Protein AF-A0A0F9JMU9-F1 (afdb_monomer_lite)

InterPro domains:
  IPR036397 Ribonuclease H superfamily [G3DSA:3.30.420.10] (4-96)

Organism: NCBI:txid412755

Radius of gyration: 13.49 Å; chains: 1; bounding box: 35×24×39 Å

pLDDT: mean 92.64, std 7.28, range [52.53, 98.38]

Structure (mmCIF, N/CA/C/O backbone):
data_AF-A0A0F9JMU9-F1
#
_entry.id   AF-A0A0F9JMU9-F1
#
loop_
_atom_site.group_PDB
_atom_site.id
_atom_site.type_symbol
_atom_site.label_atom_id
_atom_site.label_alt_id
_atom_site.label_comp_id
_atom_site.label_asym_id
_atom_site.label_entity_id
_atom_site.label_seq_id
_atom_site.pdbx_PDB_ins_code
_atom_site.Cartn_x
_atom_site.Cartn_y
_atom_site.Cartn_z
_atom_site.occupancy
_atom_site.B_iso_or_equiv
_atom_site.auth_seq_id
_atom_site.auth_comp_id
_atom_site.auth_asym_id
_atom_site.auth_atom_id
_atom_site.pdbx_PDB_model_num
ATOM 1 N N . MET A 1 1 ? -20.888 3.644 17.966 1.00 52.53 1 MET A N 1
ATOM 2 C CA . MET A 1 1 ? -19.471 3.263 17.772 1.00 52.53 1 MET A CA 1
ATOM 3 C C . MET A 1 1 ? -18.952 4.035 16.570 1.00 52.53 1 MET A C 1
ATOM 5 O O . MET A 1 1 ? -19.589 3.961 15.532 1.00 52.53 1 MET A O 1
ATOM 9 N N . SER A 1 2 ? -17.883 4.826 16.716 1.00 63.88 2 SER A N 1
ATOM 10 C CA . SER A 1 2 ? -17.235 5.488 15.572 1.00 63.88 2 SER A CA 1
ATOM 11 C C . SER A 1 2 ? -16.336 4.461 14.891 1.00 63.88 2 SER A C 1
ATOM 13 O O . SER A 1 2 ? -15.394 3.974 15.513 1.00 63.88 2 SER A O 1
ATOM 15 N N . GLN A 1 3 ? -16.668 4.063 13.666 1.00 80.88 3 GLN A N 1
ATOM 16 C CA . GLN A 1 3 ? -15.836 3.148 12.891 1.00 80.88 3 GLN A CA 1
ATOM 17 C C . GLN A 1 3 ? -14.684 3.952 12.282 1.00 80.88 3 GLN A C 1
ATOM 19 O O . GLN A 1 3 ? -14.922 4.907 11.546 1.00 80.88 3 GLN A O 1
ATOM 24 N N . ARG A 1 4 ? -13.436 3.592 12.606 1.00 90.75 4 ARG A N 1
ATOM 25 C CA . ARG A 1 4 ? -12.257 4.170 11.948 1.00 90.75 4 ARG A CA 1
ATOM 26 C C . ARG A 1 4 ? -12.204 3.673 10.506 1.00 90.75 4 ARG A C 1
ATOM 28 O O . ARG A 1 4 ? -12.354 2.472 10.268 1.00 90.75 4 ARG A O 1
ATOM 35 N N . VAL A 1 5 ? -11.965 4.591 9.575 1.00 95.56 5 VAL A N 1
ATOM 36 C CA . VAL A 1 5 ? -11.871 4.303 8.140 1.00 95.56 5 VAL A CA 1
ATOM 37 C C . VAL A 1 5 ? -10.563 4.856 7.595 1.00 95.56 5 VAL A C 1
ATOM 39 O O . VAL A 1 5 ? -10.149 5.948 7.979 1.00 95.56 5 VAL A O 1
ATOM 42 N N . ILE A 1 6 ? -9.913 4.118 6.700 1.00 97.31 6 ILE A N 1
ATOM 43 C CA . ILE A 1 6 ? -8.707 4.557 5.999 1.00 97.31 6 ILE A CA 1
ATOM 44 C C . ILE A 1 6 ? -8.954 4.472 4.497 1.00 97.31 6 ILE A C 1
ATOM 46 O O . ILE A 1 6 ? -9.205 3.392 3.987 1.00 97.31 6 ILE A O 1
ATOM 50 N N . GLY A 1 7 ? -8.867 5.591 3.787 1.00 97.56 7 GLY A N 1
ATOM 51 C CA . GLY A 1 7 ? -8.772 5.613 2.328 1.00 97.56 7 GLY A CA 1
ATOM 52 C C . GLY A 1 7 ? -7.312 5.572 1.883 1.00 97.56 7 GLY A C 1
ATOM 53 O O . GLY A 1 7 ? -6.471 6.221 2.511 1.00 97.56 7 GLY A O 1
ATOM 54 N N . VAL A 1 8 ? -7.012 4.832 0.817 1.00 98.00 8 VAL A N 1
ATOM 55 C CA . VAL A 1 8 ? -5.668 4.716 0.242 1.00 98.00 8 VAL A CA 1
ATOM 56 C C . VAL A 1 8 ? -5.698 4.976 -1.260 1.00 98.00 8 VAL A C 1
ATOM 58 O O . VAL A 1 8 ? -6.367 4.257 -1.999 1.00 98.00 8 VAL A O 1
ATOM 61 N N . ASP A 1 9 ? -4.918 5.961 -1.695 1.00 97.00 9 ASP A N 1
ATOM 62 C CA . ASP A 1 9 ? -4.596 6.226 -3.101 1.00 97.00 9 ASP A CA 1
ATOM 63 C C . ASP A 1 9 ? -3.192 5.671 -3.396 1.00 97.00 9 ASP A C 1
ATOM 65 O O . ASP A 1 9 ? -2.228 5.885 -2.643 1.00 97.00 9 ASP A O 1
ATOM 69 N N . CYS A 1 10 ? -3.107 4.887 -4.470 1.00 95.50 10 CYS A N 1
ATOM 70 C CA . CYS A 1 10 ? -1.950 4.081 -4.820 1.00 95.50 10 CYS A CA 1
ATOM 71 C C . CYS A 1 10 ? -1.313 4.540 -6.131 1.00 95.50 10 CYS A C 1
ATOM 73 O O . CYS A 1 10 ? -1.934 4.563 -7.190 1.00 95.50 10 CYS A O 1
ATOM 75 N N . SER A 1 11 ? 0.003 4.754 -6.107 1.00 93.38 11 SER A N 1
ATOM 76 C CA . SER A 1 11 ? 0.790 4.963 -7.322 1.00 93.38 11 SER A CA 1
ATOM 77 C C . SER A 1 11 ? 2.118 4.214 -7.265 1.00 93.38 11 SER A C 1
ATOM 79 O O . SER A 1 11 ? 2.608 3.840 -6.204 1.00 93.38 11 SER A O 1
ATOM 81 N N . THR A 1 12 ? 2.796 4.083 -8.405 1.00 91.56 12 THR A N 1
ATOM 82 C CA . THR A 1 12 ? 4.153 3.499 -8.469 1.00 91.56 12 THR A CA 1
ATOM 83 C C . THR A 1 12 ? 5.243 4.372 -7.832 1.00 91.56 12 THR A C 1
ATOM 85 O O . THR A 1 12 ? 6.425 4.006 -7.846 1.00 91.56 12 THR A O 1
ATOM 88 N N . LYS A 1 13 ? 4.870 5.549 -7.310 1.00 91.56 13 LYS A N 1
ATOM 89 C CA . LYS A 1 13 ? 5.783 6.569 -6.780 1.00 91.56 13 LYS A CA 1
ATOM 90 C C . LYS A 1 13 ? 5.464 7.004 -5.356 1.00 91.56 13 LYS A C 1
ATOM 92 O O . LYS A 1 13 ? 6.309 7.662 -4.764 1.00 91.56 13 LYS A O 1
ATOM 97 N N . ALA A 1 14 ? 4.276 6.727 -4.841 1.00 94.12 14 ALA A N 1
ATOM 98 C CA . ALA A 1 14 ? 3.832 7.165 -3.526 1.00 94.12 14 ALA A CA 1
ATOM 99 C C . ALA A 1 14 ? 2.546 6.437 -3.124 1.00 94.12 14 ALA A C 1
ATOM 101 O O . ALA A 1 14 ? 1.794 5.989 -3.992 1.00 94.12 14 ALA A O 1
ATOM 102 N N . LEU A 1 15 ? 2.291 6.401 -1.819 1.00 96.81 15 LEU A N 1
ATOM 103 C CA . LEU A 1 15 ? 1.004 6.047 -1.229 1.00 96.81 15 LEU A CA 1
ATOM 104 C C . LEU A 1 15 ? 0.477 7.245 -0.444 1.00 96.81 15 LEU A C 1
ATOM 106 O O . LEU A 1 15 ? 1.208 7.818 0.372 1.00 96.81 15 LEU A O 1
ATOM 110 N N . ALA A 1 16 ? -0.780 7.602 -0.672 1.00 97.56 16 ALA A N 1
ATOM 111 C CA . ALA A 1 16 ? -1.479 8.603 0.116 1.00 97.56 16 ALA A CA 1
ATOM 112 C C . ALA A 1 16 ? -2.550 7.923 0.972 1.00 97.56 16 ALA A C 1
ATOM 114 O O . ALA A 1 16 ? -3.305 7.089 0.484 1.00 97.56 16 ALA A O 1
ATOM 115 N N . PHE A 1 17 ? -2.606 8.281 2.253 1.00 97.19 17 PHE A N 1
ATOM 116 C CA . PHE A 1 17 ? -3.555 7.728 3.215 1.00 97.19 17 PHE A CA 1
ATOM 117 C C . PHE A 1 17 ? -4.401 8.843 3.818 1.00 97.19 17 PHE A C 1
ATOM 119 O O . PHE A 1 17 ? -3.860 9.857 4.266 1.00 97.19 17 PHE A O 1
ATOM 126 N N . ALA A 1 18 ? -5.708 8.617 3.901 1.00 96.75 18 ALA A N 1
ATOM 127 C CA . ALA A 1 18 ? -6.652 9.470 4.609 1.00 96.75 18 ALA A CA 1
ATOM 128 C C . ALA A 1 18 ? -7.344 8.664 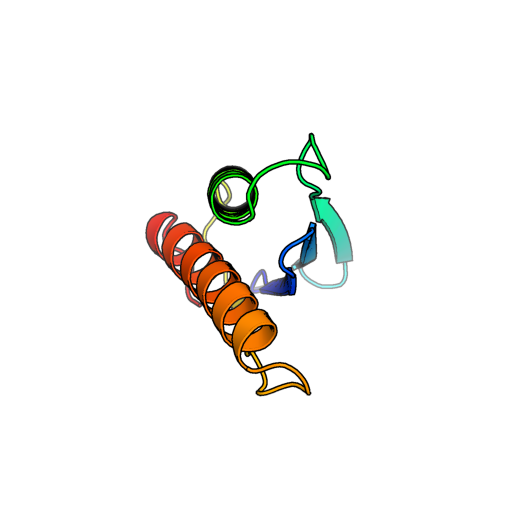5.713 1.00 96.75 18 ALA A C 1
ATOM 130 O O . ALA A 1 18 ? -8.114 7.757 5.423 1.00 96.75 18 ALA A O 1
ATOM 131 N N . GLU A 1 19 ? -7.079 8.981 6.980 1.00 95.56 19 GLU A N 1
ATOM 132 C CA . GLU A 1 19 ? -7.746 8.346 8.127 1.00 95.56 19 GLU A CA 1
ATOM 133 C C . GLU A 1 19 ? -8.881 9.245 8.606 1.00 95.56 19 GLU A C 1
ATOM 135 O O . GLU A 1 19 ? -8.656 10.410 8.953 1.00 95.56 19 GLU A O 1
ATOM 140 N N . LEU A 1 20 ? -10.084 8.680 8.651 1.00 94.31 20 LEU A N 1
ATOM 141 C CA . LEU A 1 20 ? -11.245 9.256 9.305 1.00 94.31 20 LEU A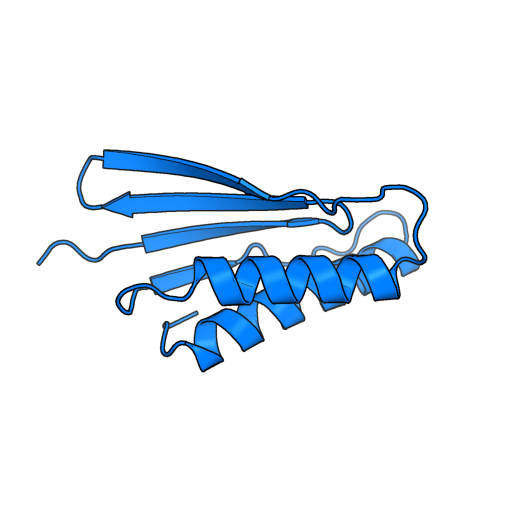 CA 1
ATOM 142 C C . LEU A 1 20 ? -11.454 8.577 10.659 1.00 94.31 20 LEU A C 1
ATOM 144 O O . LEU A 1 20 ? -11.637 7.361 10.749 1.00 94.31 20 LEU A O 1
ATOM 148 N N . ASP A 1 21 ? -11.458 9.392 11.710 1.00 88.69 21 ASP A N 1
ATOM 149 C CA . ASP A 1 21 ? -11.781 8.987 13.077 1.00 88.69 21 ASP A CA 1
ATOM 150 C C . ASP A 1 21 ? -12.860 9.932 13.629 1.00 88.69 21 ASP A C 1
ATOM 152 O O . ASP A 1 21 ? -12.584 11.037 14.116 1.00 88.69 21 ASP A O 1
ATOM 156 N N . GLY A 1 22 ? -14.124 9.537 13.448 1.00 85.62 22 GLY A N 1
ATOM 157 C CA . GLY A 1 22 ? -15.280 10.394 13.702 1.00 85.62 22 GLY A CA 1
ATOM 158 C C . GLY A 1 22 ? -15.310 11.583 12.738 1.00 85.62 22 GLY A C 1
ATOM 159 O O . GLY A 1 22 ? -15.439 11.405 11.533 1.00 85.62 22 GLY A O 1
ATOM 160 N N . VAL A 1 23 ? -15.182 12.803 13.269 1.00 84.75 23 VAL A N 1
ATOM 161 C CA . VAL A 1 23 ? -15.154 14.053 12.476 1.00 84.75 23 VAL A CA 1
ATOM 162 C C . VAL A 1 23 ? -13.739 14.526 12.125 1.00 84.7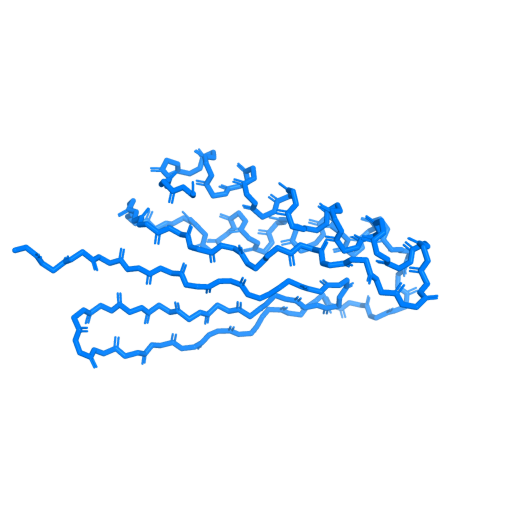5 23 VAL A C 1
ATOM 164 O O . VAL A 1 23 ? -13.577 15.533 11.440 1.00 84.75 23 VAL A O 1
ATOM 167 N N . LYS A 1 24 ? -12.697 13.848 12.623 1.00 89.69 24 LYS A N 1
ATOM 168 C CA . LYS A 1 24 ? -11.304 14.244 12.389 1.00 89.69 24 LYS A CA 1
ATOM 169 C C . LYS A 1 24 ? -10.747 13.502 11.182 1.00 89.69 24 LYS A C 1
ATOM 171 O O . LYS A 1 24 ? -10.808 12.276 11.133 1.00 89.69 24 LYS A O 1
ATOM 176 N N . VAL A 1 25 ? -10.144 14.257 10.268 1.00 92.25 25 VAL A N 1
ATOM 177 C CA . VAL A 1 25 ? -9.411 13.730 9.113 1.00 92.25 25 VAL A CA 1
ATOM 178 C C . VAL A 1 25 ? -7.919 13.948 9.330 1.00 92.25 25 VAL A C 1
ATOM 180 O O . VAL A 1 25 ? -7.493 15.036 9.724 1.00 92.25 25 VAL A O 1
ATOM 183 N N . LYS A 1 26 ? -7.117 12.918 9.069 1.00 95.00 26 LYS A N 1
ATOM 184 C CA . LYS A 1 26 ? -5.653 12.999 9.042 1.00 95.00 26 LYS A CA 1
ATOM 185 C C . LYS A 1 26 ? -5.138 12.471 7.710 1.00 95.00 26 LYS A C 1
ATOM 187 O O . LYS A 1 26 ? -5.672 11.494 7.193 1.00 95.00 26 LYS A O 1
ATOM 192 N N . LEU A 1 27 ? -4.100 13.112 7.180 1.00 95.38 27 LEU A N 1
ATOM 193 C CA . LEU A 1 27 ? -3.505 12.780 5.888 1.00 95.38 27 LEU A CA 1
ATOM 194 C C . LEU A 1 27 ? -2.038 12.383 6.066 1.00 95.38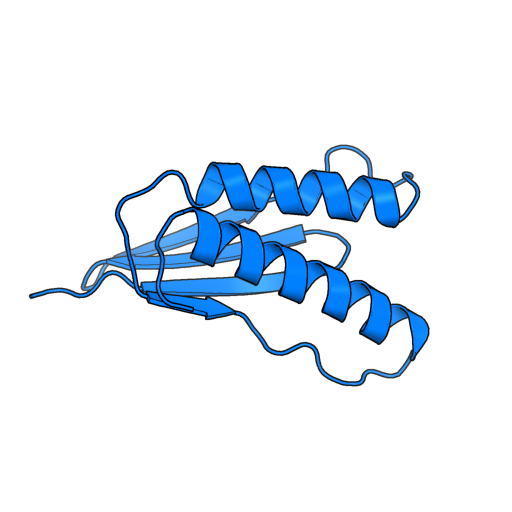 27 LEU A C 1
ATOM 196 O O . LEU A 1 27 ? -1.306 13.037 6.811 1.00 95.38 27 LEU A O 1
ATOM 200 N N . TRP A 1 28 ? -1.605 11.345 5.354 1.00 95.12 28 TRP A N 1
ATOM 201 C CA . TRP A 1 28 ? -0.202 10.940 5.258 1.00 95.12 28 TRP A CA 1
ATOM 202 C C . TRP A 1 28 ? 0.173 10.715 3.803 1.00 95.12 28 TRP A C 1
ATOM 204 O O . TRP A 1 28 ? -0.606 10.163 3.031 1.00 95.12 28 TRP A O 1
ATOM 214 N N . LEU A 1 29 ? 1.399 11.092 3.458 1.00 94.44 29 LEU A N 1
ATOM 215 C CA . LEU A 1 29 ? 1.996 10.819 2.160 1.00 94.44 29 LEU A CA 1
ATOM 216 C C . LEU A 1 29 ? 3.312 10.076 2.381 1.00 94.44 29 LEU A C 1
ATOM 218 O O . LEU A 1 29 ? 4.210 10.595 3.044 1.00 94.44 29 LEU A O 1
ATOM 222 N N . LEU A 1 30 ? 3.422 8.871 1.828 1.00 90.31 30 LEU A N 1
ATOM 223 C CA . LEU A 1 30 ? 4.623 8.042 1.895 1.00 90.31 30 LEU A CA 1
ATOM 224 C C . LEU A 1 30 ? 5.233 7.924 0.502 1.00 90.31 30 LEU A C 1
ATOM 226 O O . LEU A 1 30 ? 4.570 7.510 -0.446 1.00 90.31 30 LEU A O 1
ATOM 230 N N . VAL A 1 31 ? 6.510 8.281 0.382 1.00 88.44 31 VAL A N 1
ATOM 231 C CA . VAL A 1 31 ? 7.243 8.326 -0.889 1.00 88.44 31 VAL A CA 1
ATOM 232 C C . VAL A 1 31 ? 8.493 7.449 -0.763 1.00 88.44 31 VAL A C 1
ATOM 234 O O . VAL A 1 31 ? 9.191 7.575 0.243 1.00 88.44 31 VAL A O 1
ATOM 237 N N . PRO A 1 32 ? 8.811 6.587 -1.746 1.00 84.12 32 PRO A N 1
ATOM 238 C CA . PRO A 1 32 ? 10.073 5.859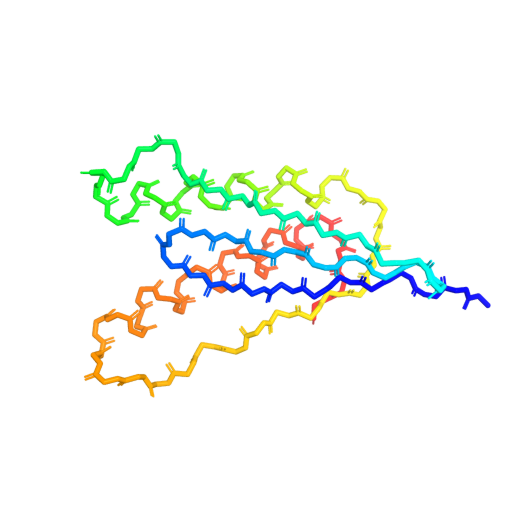 -1.804 1.00 84.12 32 PRO A CA 1
ATOM 239 C C . PRO A 1 32 ? 11.277 6.804 -1.723 1.00 84.12 32 PRO A C 1
ATOM 241 O O . PRO A 1 32 ? 11.308 7.856 -2.370 1.00 84.12 32 PRO A O 1
ATOM 244 N N . SER A 1 33 ? 12.296 6.399 -0.976 1.00 78.56 33 SER A N 1
ATOM 245 C CA . SER A 1 33 ? 13.522 7.146 -0.691 1.00 78.56 33 SER A CA 1
ATOM 246 C C . SER A 1 33 ? 14.344 7.467 -1.940 1.00 78.56 33 SER A C 1
ATOM 248 O O . SER A 1 33 ? 15.022 8.495 -1.989 1.00 78.56 33 SER A O 1
ATOM 250 N N . LYS A 1 34 ? 14.286 6.623 -2.980 1.00 78.12 34 LYS A N 1
ATOM 251 C CA . LYS A 1 34 ? 15.061 6.800 -4.218 1.00 78.12 34 LYS A CA 1
ATOM 252 C C . LYS A 1 34 ? 14.190 6.687 -5.469 1.00 78.12 34 LYS A C 1
ATOM 254 O O . LYS A 1 34 ? 13.751 5.611 -5.869 1.00 78.12 34 LYS A O 1
ATOM 259 N N . ARG A 1 35 ? 14.036 7.809 -6.179 1.00 70.62 35 ARG A N 1
ATOM 260 C CA . ARG A 1 35 ? 13.245 7.890 -7.424 1.00 70.62 35 ARG A CA 1
ATOM 261 C C . ARG A 1 35 ? 13.840 7.089 -8.593 1.00 70.62 35 ARG A C 1
ATOM 263 O O . ARG A 1 35 ? 13.084 6.601 -9.426 1.00 70.62 35 ARG A O 1
ATOM 270 N N . GLY A 1 36 ? 15.165 6.924 -8.637 1.00 80.00 36 GLY A N 1
ATOM 271 C CA . GLY A 1 36 ? 15.889 6.262 -9.735 1.00 80.00 36 GLY A CA 1
ATOM 272 C C . GLY A 1 36 ? 15.960 4.732 -9.675 1.00 80.00 36 GLY A C 1
ATOM 273 O O . GLY A 1 36 ? 16.626 4.133 -10.511 1.00 80.00 36 GLY A O 1
ATOM 274 N N . LEU A 1 37 ? 15.324 4.087 -8.694 1.00 82.38 37 LEU A N 1
ATOM 275 C CA . LEU A 1 37 ? 15.363 2.627 -8.566 1.00 82.38 37 LEU A CA 1
ATOM 276 C C . LEU A 1 37 ? 14.599 1.913 -9.693 1.00 82.38 37 LEU A C 1
ATOM 278 O O . LEU A 1 37 ? 13.735 2.491 -10.356 1.00 82.38 37 LEU A O 1
ATOM 282 N N . ALA A 1 38 ? 14.870 0.620 -9.874 1.00 89.94 38 ALA A N 1
ATOM 283 C CA . ALA A 1 38 ? 13.976 -0.247 -10.635 1.00 89.94 38 ALA A CA 1
ATOM 284 C C . ALA A 1 38 ? 12.576 -0.249 -9.993 1.00 89.94 38 ALA A C 1
ATOM 286 O O . ALA A 1 38 ? 12.436 -0.104 -8.775 1.00 89.94 38 ALA A O 1
ATOM 287 N N . TRP A 1 39 ? 11.524 -0.397 -10.801 1.00 88.69 39 TRP A N 1
ATOM 288 C CA . TRP A 1 39 ? 10.151 -0.276 -10.303 1.00 88.69 39 TRP A CA 1
ATOM 289 C C . TRP A 1 39 ? 9.807 -1.345 -9.256 1.00 88.69 39 TRP A C 1
ATOM 291 O O . TRP A 1 39 ? 9.096 -1.036 -8.307 1.00 88.69 39 TRP A O 1
ATOM 301 N N . GLN A 1 40 ? 10.382 -2.547 -9.359 1.00 92.88 40 GLN A N 1
ATOM 302 C CA . GLN A 1 40 ? 10.211 -3.618 -8.375 1.00 92.88 40 GLN A CA 1
ATOM 303 C C . GLN A 1 40 ? 10.777 -3.225 -7.007 1.00 92.88 40 GLN A C 1
ATOM 305 O O . GLN A 1 40 ? 10.144 -3.450 -5.983 1.00 92.88 40 GLN A O 1
ATOM 310 N N . ALA A 1 41 ? 11.946 -2.582 -6.979 1.00 92.88 41 ALA A N 1
ATOM 311 C CA . ALA A 1 41 ? 12.532 -2.105 -5.729 1.00 92.88 41 ALA A CA 1
ATOM 312 C C . ALA A 1 41 ? 11.663 -1.010 -5.088 1.00 92.88 41 ALA A C 1
ATOM 314 O O . ALA A 1 41 ? 11.456 -1.031 -3.878 1.00 92.88 41 ALA A O 1
ATOM 315 N N . ARG A 1 42 ? 11.075 -0.113 -5.897 1.00 92.69 42 ARG A N 1
ATOM 316 C CA . ARG A 1 42 ? 10.079 0.847 -5.393 1.00 92.69 42 ARG A CA 1
ATOM 317 C C . ARG A 1 42 ? 8.831 0.150 -4.857 1.00 92.69 42 ARG A C 1
ATOM 319 O O . ARG A 1 42 ? 8.346 0.547 -3.810 1.00 92.69 42 ARG A O 1
ATOM 326 N N . LEU A 1 43 ? 8.323 -0.879 -5.539 1.00 95.19 43 LEU A N 1
ATOM 327 C CA . LEU A 1 43 ? 7.174 -1.659 -5.070 1.00 95.19 43 LEU A CA 1
ATOM 328 C C . LEU A 1 43 ? 7.434 -2.261 -3.682 1.00 95.19 43 LEU A C 1
ATOM 330 O O . LEU A 1 43 ? 6.581 -2.137 -2.810 1.00 95.19 43 LEU A O 1
ATOM 334 N N . HIS A 1 44 ? 8.601 -2.872 -3.464 1.00 95.38 44 HIS A N 1
ATOM 335 C CA . HIS A 1 44 ? 8.962 -3.420 -2.153 1.00 95.38 44 HIS A CA 1
ATOM 336 C C . HIS A 1 44 ? 8.990 -2.340 -1.068 1.00 95.38 44 HIS A C 1
ATOM 338 O O . HIS A 1 44 ? 8.426 -2.533 0.004 1.00 95.38 44 HIS A O 1
ATOM 344 N N . GLU A 1 45 ? 9.567 -1.178 -1.373 1.00 95.50 45 GLU A N 1
ATOM 345 C CA . GLU A 1 45 ? 9.600 -0.051 -0.441 1.00 95.50 45 GLU A CA 1
ATOM 346 C C . GLU A 1 45 ? 8.191 0.479 -0.117 1.00 95.50 45 GLU A C 1
ATOM 348 O O . GLU A 1 45 ? 7.873 0.737 1.043 1.00 95.50 45 GLU A O 1
ATOM 353 N N . LEU A 1 46 ? 7.307 0.575 -1.116 1.00 96.00 46 LEU A N 1
ATOM 354 C CA . LEU A 1 46 ? 5.902 0.937 -0.905 1.00 96.00 46 LEU A CA 1
ATOM 355 C C . LEU A 1 46 ? 5.161 -0.107 -0.056 1.00 96.00 46 LEU A C 1
ATOM 357 O O . LEU A 1 46 ? 4.377 0.266 0.816 1.00 96.00 46 LEU A O 1
ATOM 361 N N . ALA A 1 47 ? 5.427 -1.398 -0.262 1.00 97.12 47 ALA A N 1
ATOM 362 C CA . ALA A 1 47 ? 4.849 -2.468 0.546 1.00 97.12 47 ALA A CA 1
ATOM 363 C C . ALA A 1 47 ? 5.324 -2.399 2.009 1.00 97.12 47 ALA A C 1
ATOM 365 O O . ALA A 1 47 ? 4.517 -2.533 2.927 1.00 97.12 47 ALA A O 1
ATOM 366 N N . ASP A 1 48 ? 6.605 -2.119 2.253 1.00 96.62 48 ASP A N 1
ATOM 367 C CA . ASP A 1 48 ? 7.136 -1.949 3.611 1.00 96.62 48 ASP A CA 1
ATOM 368 C C . ASP A 1 48 ? 6.579 -0.689 4.300 1.00 96.62 48 ASP A C 1
ATOM 370 O O . ASP A 1 48 ? 6.281 -0.706 5.504 1.00 96.62 48 ASP A O 1
ATOM 374 N N . HIS A 1 49 ? 6.366 0.390 3.541 1.00 95.75 49 HIS A N 1
ATOM 375 C CA . HIS A 1 49 ? 5.651 1.578 4.005 1.00 95.75 49 HIS A CA 1
ATOM 376 C C . HIS A 1 49 ? 4.204 1.257 4.397 1.00 95.75 49 HIS A C 1
ATOM 378 O O . HIS A 1 49 ? 3.789 1.618 5.500 1.00 95.75 49 HIS A O 1
ATOM 384 N N . ALA A 1 50 ? 3.461 0.535 3.551 1.00 97.31 50 ALA A N 1
ATOM 385 C CA . ALA A 1 50 ? 2.100 0.095 3.851 1.00 97.31 50 ALA A CA 1
ATOM 386 C C . ALA A 1 50 ? 2.065 -0.795 5.102 1.00 97.31 50 ALA A C 1
ATOM 388 O O . ALA A 1 50 ? 1.316 -0.517 6.038 1.00 97.31 50 ALA A O 1
ATOM 389 N N . ARG A 1 51 ? 2.950 -1.796 5.186 1.00 97.56 51 ARG A N 1
ATOM 390 C CA . ARG A 1 51 ? 3.094 -2.668 6.361 1.00 97.56 51 ARG A CA 1
ATOM 391 C C . ARG A 1 51 ? 3.307 -1.868 7.637 1.00 97.56 51 ARG A C 1
ATOM 393 O O . ARG A 1 51 ? 2.707 -2.167 8.662 1.00 97.56 51 ARG A O 1
ATOM 400 N N . THR A 1 52 ? 4.186 -0.871 7.596 1.00 96.75 52 THR A N 1
ATOM 401 C CA . THR A 1 52 ? 4.477 -0.026 8.760 1.00 96.75 52 THR A CA 1
ATOM 402 C C . THR A 1 52 ? 3.282 0.846 9.122 1.00 96.75 52 THR A C 1
ATOM 404 O O . THR A 1 52 ? 2.950 0.965 10.301 1.00 96.75 52 THR A O 1
ATOM 407 N N . PHE A 1 53 ? 2.606 1.417 8.124 1.00 96.31 53 PHE A N 1
ATOM 408 C CA . PHE A 1 53 ? 1.419 2.238 8.326 1.00 96.31 53 PHE A CA 1
ATOM 409 C C . PHE A 1 53 ? 0.281 1.452 8.995 1.00 96.31 53 PHE A C 1
ATOM 411 O O . PHE A 1 53 ? -0.318 1.957 9.945 1.00 96.31 53 PHE A O 1
ATOM 418 N N . PHE A 1 54 ? 0.049 0.208 8.568 1.00 97.06 54 PHE A N 1
ATOM 419 C CA . PHE A 1 54 ? -0.995 -0.678 9.091 1.00 97.06 54 PHE A CA 1
ATOM 420 C C . PHE A 1 54 ? -0.656 -1.356 10.431 1.00 97.06 54 PHE A C 1
ATOM 422 O O . PHE A 1 54 ? -1.460 -2.116 10.956 1.00 97.06 54 PHE A O 1
ATOM 429 N N . LYS A 1 55 ? 0.479 -1.049 11.080 1.00 95.69 55 LYS A N 1
ATOM 430 C CA . LYS A 1 55 ? 0.724 -1.438 12.488 1.00 95.69 55 LYS A CA 1
ATOM 431 C C . LYS A 1 55 ? -0.112 -0.580 13.451 1.00 95.69 55 LYS A C 1
ATOM 433 O O . LYS A 1 55 ? 0.423 0.166 14.269 1.00 95.69 55 LYS A O 1
ATOM 438 N N . ARG A 1 56 ? -1.437 -0.639 13.315 1.00 90.62 56 ARG A N 1
ATOM 439 C CA . ARG A 1 56 ? -2.441 0.159 14.036 1.00 90.62 56 ARG A CA 1
ATOM 440 C C . ARG A 1 56 ? -3.649 -0.723 14.381 1.00 90.62 56 ARG A C 1
ATOM 442 O O . ARG A 1 56 ? -3.768 -1.820 13.844 1.00 90.62 56 ARG A O 1
ATOM 449 N N . PRO A 1 57 ? -4.560 -0.271 15.264 1.00 93.69 57 PRO A N 1
ATOM 450 C CA . PRO A 1 57 ? -5.802 -0.995 15.519 1.00 93.69 57 PRO A CA 1
ATOM 451 C C . PRO A 1 57 ? -6.593 -1.267 14.234 1.00 93.69 57 PRO A C 1
ATOM 453 O O . PRO A 1 57 ? -6.620 -0.419 13.336 1.00 93.69 57 PRO A O 1
ATOM 456 N N . SER A 1 58 ? -7.247 -2.431 14.182 1.00 94.25 58 SER A N 1
ATOM 457 C CA . SER A 1 58 ? -8.055 -2.861 13.037 1.00 94.25 58 SER A CA 1
ATOM 458 C C . SER A 1 58 ? -9.116 -1.817 12.662 1.00 94.25 58 SER A C 1
ATOM 460 O O . SER A 1 58 ? -9.667 -1.120 13.518 1.00 94.25 58 SER A O 1
ATOM 462 N N . CYS A 1 59 ? -9.359 -1.679 11.362 1.00 95.19 59 CYS A N 1
ATOM 463 C CA . CYS A 1 59 ? -10.248 -0.680 10.778 1.00 95.19 59 CYS A CA 1
ATOM 464 C C . CYS A 1 59 ? -10.734 -1.141 9.399 1.00 95.19 59 CYS A C 1
ATOM 466 O O . CYS A 1 59 ? -10.287 -2.177 8.899 1.00 95.19 59 CYS A O 1
ATOM 468 N N . LEU A 1 60 ? -11.652 -0.368 8.816 1.00 96.75 60 LEU A N 1
ATOM 469 C CA . LEU A 1 60 ? -12.080 -0.537 7.432 1.00 96.75 60 LEU A CA 1
ATOM 470 C C . LEU A 1 60 ? -11.156 0.265 6.508 1.00 96.75 60 LEU A C 1
ATOM 472 O O . LEU A 1 60 ? -10.930 1.452 6.748 1.00 96.75 60 LEU A O 1
ATOM 476 N N . VAL A 1 61 ? -10.632 -0.371 5.468 1.00 97.94 61 VAL A N 1
ATOM 477 C CA . VAL A 1 61 ? -9.666 0.205 4.531 1.00 97.94 61 VAL A CA 1
ATOM 478 C C . VAL A 1 61 ? -10.282 0.218 3.139 1.00 97.94 61 VAL A C 1
ATOM 480 O O . VAL A 1 61 ? -10.584 -0.826 2.597 1.00 97.94 61 VAL A O 1
ATOM 483 N N . TYR A 1 62 ? -10.425 1.387 2.532 1.00 98.06 62 TYR A N 1
ATOM 484 C CA . TYR A 1 62 ? -10.784 1.519 1.125 1.00 98.06 62 TYR A CA 1
ATOM 485 C C . TYR A 1 62 ? -9.511 1.754 0.327 1.00 98.06 62 TYR A C 1
ATOM 487 O O . TYR A 1 62 ? -8.797 2.723 0.581 1.00 98.06 62 TYR A O 1
ATOM 495 N N . VAL A 1 63 ? -9.226 0.887 -0.636 1.00 97.62 63 VAL A N 1
ATOM 496 C CA . VAL A 1 63 ? -8.102 1.062 -1.561 1.00 97.62 63 VAL A CA 1
ATOM 497 C C . VAL A 1 63 ? -8.671 1.426 -2.923 1.00 97.62 63 VAL A C 1
ATOM 499 O O . VAL A 1 63 ? -9.594 0.765 -3.393 1.00 97.62 63 VAL A O 1
ATOM 502 N N . GLU A 1 64 ? -8.151 2.486 -3.540 1.00 94.00 64 GLU A N 1
ATOM 503 C CA . GLU A 1 64 ? -8.551 2.861 -4.894 1.00 94.00 64 GLU A CA 1
ATOM 504 C C . GLU A 1 64 ? -8.298 1.701 -5.870 1.00 94.00 64 GLU A C 1
ATOM 506 O O . GLU A 1 64 ? -7.234 1.072 -5.859 1.00 94.00 64 GLU A O 1
ATOM 511 N N . GLU A 1 65 ? -9.289 1.406 -6.715 1.00 90.06 65 GLU A N 1
ATOM 512 C CA . GLU A 1 65 ? -9.131 0.426 -7.788 1.00 90.06 65 GLU A CA 1
ATOM 513 C C . GLU A 1 65 ? -8.022 0.865 -8.754 1.00 90.06 65 GLU A C 1
ATOM 515 O O . GLU A 1 65 ? -7.800 2.052 -8.964 1.00 90.06 65 GLU A O 1
ATOM 520 N N . ALA A 1 66 ? -7.327 -0.085 -9.383 1.00 88.25 66 ALA A N 1
ATOM 521 C CA . ALA A 1 66 ? -6.326 0.224 -10.404 1.00 88.25 66 ALA A CA 1
ATOM 522 C C . ALA A 1 66 ? -6.987 0.302 -11.798 1.00 88.25 66 ALA A C 1
ATOM 524 O O . ALA A 1 66 ? -7.183 -0.746 -12.424 1.00 88.25 66 ALA A O 1
ATOM 525 N N . PRO A 1 67 ? -7.321 1.495 -12.337 1.00 85.56 67 PRO A N 1
ATOM 526 C CA . PRO A 1 67 ? -7.973 1.587 -13.635 1.00 85.56 67 PRO A CA 1
ATOM 527 C C . PRO A 1 67 ? -7.019 1.245 -14.787 1.00 85.56 67 PRO A C 1
ATOM 529 O O . PRO A 1 67 ? -5.801 1.472 -14.744 1.00 85.56 67 PRO A O 1
ATOM 532 N N . MET A 1 68 ? -7.601 0.766 -15.890 1.00 89.88 68 MET A N 1
ATOM 533 C CA . MET A 1 68 ? -6.885 0.668 -17.158 1.00 89.88 68 MET A CA 1
ATOM 534 C C . MET A 1 68 ? -6.649 2.080 -17.713 1.00 89.88 68 MET A C 1
ATOM 536 O O . MET A 1 68 ? -7.576 2.780 -18.115 1.00 89.88 68 MET A O 1
ATOM 540 N N . GLY A 1 69 ? -5.391 2.507 -17.708 1.00 87.50 69 GLY A N 1
ATOM 541 C CA . GLY A 1 69 ? -4.943 3.802 -18.194 1.00 87.50 69 GLY A CA 1
ATOM 542 C C . GLY A 1 69 ? -4.440 3.728 -19.634 1.00 87.50 69 GLY A C 1
ATOM 543 O O . GLY A 1 69 ? -4.571 2.724 -20.328 1.00 87.50 69 GLY A O 1
ATOM 544 N N . ARG A 1 70 ? -3.788 4.805 -20.089 1.00 89.38 70 ARG A N 1
ATOM 545 C CA . ARG A 1 70 ? -3.252 4.905 -21.463 1.00 89.38 70 ARG A CA 1
ATOM 546 C C . ARG A 1 70 ? -2.088 3.950 -21.751 1.00 89.38 70 ARG A C 1
ATOM 548 O O . ARG A 1 70 ? -1.782 3.699 -22.910 1.00 89.38 70 ARG A O 1
ATOM 555 N N . SER A 1 71 ? -1.405 3.470 -20.712 1.00 94.69 71 SER A N 1
ATOM 556 C CA . SER A 1 71 ? -0.262 2.563 -20.825 1.00 94.69 71 SER A CA 1
ATOM 557 C C . SER A 1 71 ? -0.563 1.273 -20.083 1.00 94.69 71 SER A C 1
ATOM 559 O O . SER A 1 71 ? -0.629 1.270 -18.854 1.00 94.69 71 SER A O 1
ATOM 561 N N . PHE A 1 72 ? -0.677 0.175 -20.834 1.00 93.62 72 PHE A N 1
ATOM 562 C CA . PHE A 1 72 ? -0.895 -1.163 -20.283 1.00 93.62 72 PHE A CA 1
ATOM 563 C C . PHE A 1 72 ? 0.142 -1.505 -19.209 1.00 93.62 72 PHE A C 1
ATOM 565 O O . PHE A 1 72 ? -0.205 -1.910 -18.104 1.00 93.62 72 PHE A O 1
ATOM 572 N N . ARG A 1 73 ? 1.424 -1.254 -19.502 1.00 92.94 73 ARG A N 1
ATOM 573 C CA . ARG A 1 73 ? 2.514 -1.496 -18.554 1.00 92.94 73 ARG A CA 1
ATOM 574 C C . ARG A 1 73 ? 2.333 -0.701 -17.261 1.00 92.94 73 ARG A C 1
ATOM 576 O O . ARG A 1 73 ? 2.480 -1.268 -16.187 1.00 92.94 73 ARG A O 1
ATOM 583 N N . ALA A 1 74 ? 2.014 0.590 -17.358 1.00 90.75 74 ALA A N 1
ATOM 584 C CA . ALA A 1 74 ? 1.834 1.425 -16.171 1.00 90.75 74 ALA A CA 1
ATOM 585 C C . ALA A 1 74 ? 0.636 0.960 -15.327 1.00 90.75 74 ALA A C 1
ATOM 587 O O . ALA A 1 74 ? 0.738 0.929 -14.105 1.00 90.75 74 ALA A O 1
ATOM 588 N N . SER A 1 75 ? -0.464 0.545 -15.964 1.00 94.25 75 SER A N 1
ATOM 589 C CA . SER A 1 75 ? -1.624 -0.018 -15.262 1.00 94.25 75 SER A CA 1
ATOM 590 C C . SER A 1 75 ? -1.302 -1.321 -14.545 1.00 94.25 75 SER A C 1
ATOM 592 O O . SER A 1 75 ? -1.693 -1.492 -13.395 1.00 94.25 75 SER A O 1
ATOM 594 N N . VAL A 1 76 ? -0.531 -2.209 -15.177 1.00 94.44 76 VAL A N 1
ATOM 595 C CA . VAL A 1 76 ? -0.057 -3.438 -14.527 1.00 94.44 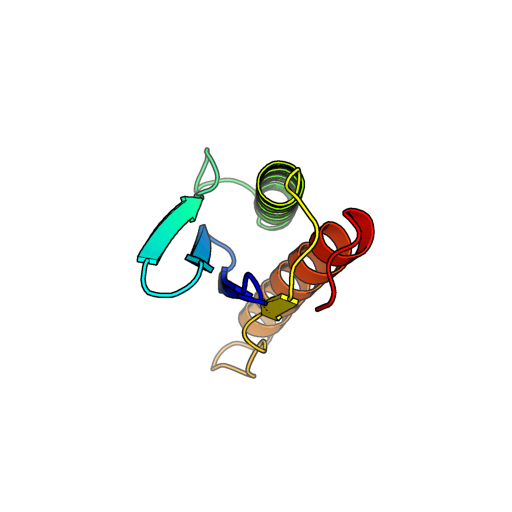76 VAL A CA 1
ATOM 596 C C . VAL A 1 76 ? 0.813 -3.105 -13.311 1.00 94.44 76 VAL A C 1
ATOM 598 O O . VAL A 1 76 ? 0.608 -3.671 -12.241 1.00 94.44 76 VAL A O 1
ATOM 601 N N . GLU A 1 77 ? 1.748 -2.159 -13.438 1.00 94.25 77 GLU A N 1
ATOM 602 C CA . GLU A 1 77 ? 2.610 -1.738 -12.326 1.00 94.25 77 GLU A CA 1
ATOM 603 C C . GLU A 1 77 ? 1.803 -1.143 -11.153 1.00 94.25 77 GLU A C 1
ATOM 605 O O . GLU A 1 77 ? 2.087 -1.468 -10.001 1.00 94.25 77 GLU A O 1
ATOM 610 N N . VAL A 1 78 ? 0.773 -0.326 -11.414 1.00 94.62 78 VAL A N 1
ATOM 611 C CA . VAL A 1 78 ? -0.141 0.181 -10.368 1.00 94.62 78 VAL A CA 1
ATOM 612 C C . VAL A 1 78 ? -0.949 -0.956 -9.736 1.00 94.62 78 VAL A C 1
ATOM 614 O O . VAL A 1 78 ? -1.070 -0.996 -8.514 1.00 94.62 78 VAL A O 1
ATOM 617 N N . GLY A 1 79 ? -1.430 -1.920 -10.527 1.00 96.56 79 GLY A N 1
ATOM 618 C CA . GLY A 1 79 ? -2.146 -3.094 -10.016 1.00 96.56 79 GLY A CA 1
ATOM 619 C C . GLY A 1 79 ? -1.320 -3.915 -9.019 1.00 96.56 79 GLY A C 1
ATOM 620 O O . GLY A 1 79 ? -1.849 -4.364 -7.999 1.00 96.56 79 GLY A O 1
ATOM 621 N N . TYR A 1 80 ? -0.008 -4.043 -9.247 1.00 97.06 80 TYR A N 1
ATOM 622 C CA . TYR A 1 80 ? 0.900 -4.659 -8.273 1.00 97.06 80 TYR A CA 1
ATOM 623 C C . TYR A 1 80 ? 0.994 -3.861 -6.968 1.00 97.06 80 TYR A C 1
ATOM 625 O O . TYR A 1 80 ? 1.007 -4.462 -5.894 1.00 97.06 80 TYR A O 1
ATOM 633 N N . VAL A 1 81 ? 1.042 -2.526 -7.039 1.00 96.62 81 VAL A N 1
ATOM 634 C CA . VAL A 1 81 ? 1.079 -1.669 -5.842 1.00 96.62 81 VAL A CA 1
ATOM 635 C C . VAL A 1 81 ? -0.217 -1.796 -5.045 1.00 96.62 81 VAL A C 1
ATOM 637 O O . VAL A 1 81 ? -0.154 -2.066 -3.848 1.00 96.62 81 VAL A O 1
ATOM 640 N N . VAL A 1 82 ? -1.374 -1.673 -5.703 1.00 97.62 82 VAL A N 1
ATOM 641 C CA . VAL A 1 82 ? -2.696 -1.847 -5.076 1.00 97.62 82 VAL A CA 1
ATOM 642 C C . VAL A 1 82 ? -2.787 -3.208 -4.385 1.00 97.62 82 VAL A C 1
ATOM 644 O O . VAL A 1 82 ? -3.105 -3.282 -3.200 1.00 97.62 82 VAL A O 1
ATOM 647 N N . SER A 1 83 ? -2.402 -4.282 -5.080 1.00 97.81 83 SER A N 1
ATOM 648 C CA . SER A 1 83 ? -2.405 -5.637 -4.512 1.00 97.81 83 SER A CA 1
ATOM 649 C C . SER A 1 83 ? -1.498 -5.755 -3.284 1.00 97.81 83 SER A C 1
ATOM 651 O O . SER A 1 83 ? -1.881 -6.372 -2.293 1.00 97.81 83 SER A O 1
ATOM 653 N N . ALA A 1 84 ? -0.309 -5.145 -3.313 1.00 97.62 84 ALA A N 1
ATOM 654 C CA . ALA A 1 84 ? 0.602 -5.155 -2.172 1.00 97.62 84 ALA A CA 1
ATOM 655 C C . ALA A 1 84 ? 0.009 -4.428 -0.954 1.00 97.62 84 ALA A C 1
ATOM 657 O O . ALA A 1 84 ? 0.098 -4.937 0.161 1.00 97.62 84 ALA A O 1
ATOM 658 N N . VAL A 1 85 ? -0.640 -3.278 -1.158 1.00 98.06 85 VAL A N 1
ATOM 659 C CA . VAL A 1 85 ? -1.315 -2.529 -0.085 1.00 98.06 85 VAL A CA 1
ATOM 660 C C . VAL A 1 85 ? -2.449 -3.349 0.529 1.00 98.06 85 VAL A C 1
ATOM 662 O O . VAL A 1 85 ? -2.500 -3.468 1.753 1.00 98.06 85 VAL A O 1
ATOM 665 N N . ILE A 1 86 ? -3.309 -3.956 -0.299 1.00 98.31 86 ILE A N 1
ATOM 666 C CA . ILE A 1 86 ? -4.411 -4.821 0.158 1.00 98.31 86 ILE A CA 1
ATOM 667 C C . ILE A 1 86 ? -3.860 -5.975 1.004 1.00 98.31 86 ILE A C 1
ATOM 669 O O . ILE A 1 86 ? -4.326 -6.208 2.118 1.00 98.31 86 ILE A O 1
ATOM 673 N N . VAL A 1 87 ? -2.824 -6.665 0.515 1.00 98.31 87 VAL A N 1
ATOM 674 C CA . VAL A 1 87 ? -2.210 -7.794 1.228 1.00 98.31 87 VAL A CA 1
ATOM 675 C C . VAL A 1 87 ? -1.637 -7.366 2.578 1.00 98.31 87 VAL A C 1
ATOM 677 O O . VAL A 1 87 ? -1.852 -8.061 3.570 1.00 98.31 87 VAL A O 1
ATOM 680 N N . GLU A 1 88 ? -0.915 -6.246 2.651 1.00 98.38 88 GLU A N 1
ATOM 681 C CA . GLU A 1 88 ? -0.339 -5.783 3.920 1.00 98.38 88 GLU A CA 1
ATOM 682 C C . GLU A 1 88 ? -1.419 -5.286 4.899 1.00 98.38 88 GLU A C 1
ATOM 684 O O . GLU A 1 88 ? -1.293 -5.525 6.101 1.00 98.38 88 GLU A O 1
ATOM 689 N N . ALA A 1 89 ? -2.509 -4.684 4.411 1.00 98.06 89 ALA A N 1
ATOM 690 C CA . ALA A 1 89 ? -3.661 -4.314 5.235 1.00 98.06 89 ALA A CA 1
ATOM 691 C C . ALA A 1 89 ? -4.366 -5.551 5.819 1.00 98.06 89 ALA A C 1
ATOM 693 O O . ALA A 1 89 ? -4.550 -5.654 7.035 1.00 98.06 89 ALA A O 1
ATOM 694 N N . MET A 1 90 ? -4.696 -6.535 4.977 1.00 98.31 90 MET A N 1
ATOM 695 C CA . MET A 1 90 ? -5.318 -7.789 5.415 1.00 98.31 90 MET A CA 1
ATOM 696 C C . MET A 1 90 ? -4.411 -8.562 6.378 1.00 98.31 90 MET A C 1
ATOM 698 O O . MET A 1 90 ? -4.879 -9.096 7.382 1.00 98.31 90 MET A O 1
ATOM 702 N N . ARG A 1 91 ? -3.096 -8.582 6.121 1.00 98.06 91 ARG A N 1
ATOM 703 C CA . ARG A 1 91 ? -2.106 -9.216 7.005 1.00 98.06 91 ARG A CA 1
ATOM 704 C C . ARG A 1 91 ? -2.083 -8.584 8.398 1.00 98.06 91 ARG A C 1
ATOM 706 O O . ARG A 1 91 ? -1.854 -9.294 9.371 1.00 98.06 91 ARG A O 1
ATOM 713 N N . ALA A 1 92 ? -2.321 -7.279 8.501 1.00 97.50 92 ALA A N 1
ATOM 714 C CA . ALA A 1 92 ? -2.440 -6.573 9.776 1.00 97.50 92 ALA A CA 1
ATOM 715 C C . ALA A 1 92 ? -3.827 -6.724 10.443 1.00 97.50 92 ALA A C 1
ATOM 717 O O . ALA A 1 92 ? -4.048 -6.185 11.526 1.00 97.50 92 ALA A O 1
ATOM 718 N N . GLY A 1 93 ? -4.750 -7.482 9.840 1.00 97.56 93 GLY A N 1
ATOM 719 C CA . GLY A 1 93 ? -6.081 -7.745 10.390 1.00 97.56 93 GLY A CA 1
ATOM 720 C C . GLY A 1 93 ? -7.099 -6.642 10.105 1.00 97.56 93 GLY A C 1
ATOM 721 O O . GLY A 1 93 ? -8.094 -6.536 10.825 1.00 97.56 93 GLY A O 1
ATOM 722 N N . HIS A 1 94 ? -6.860 -5.803 9.096 1.00 97.06 94 HIS A N 1
ATOM 723 C CA . HIS A 1 94 ? -7.849 -4.844 8.609 1.00 97.06 94 HIS A CA 1
ATOM 724 C C . HIS A 1 94 ? -8.848 -5.512 7.657 1.00 97.06 94 HIS A C 1
ATOM 726 O O . HIS A 1 94 ? -8.514 -6.473 6.963 1.00 97.06 94 HIS A O 1
ATOM 732 N N . MET A 1 95 ? -10.066 -4.973 7.608 1.00 96.31 95 MET A N 1
ATOM 733 C CA . MET A 1 95 ? -11.024 -5.287 6.549 1.00 96.31 95 MET A CA 1
ATOM 734 C C . MET A 1 95 ? -10.748 -4.343 5.381 1.00 96.31 95 MET A C 1
ATOM 736 O O . MET A 1 95 ? -10.671 -3.136 5.607 1.00 96.31 95 MET A O 1
ATOM 740 N N . VAL A 1 96 ? -10.577 -4.886 4.177 1.00 95.00 96 VAL A N 1
ATOM 741 C CA . VAL A 1 96 ? -10.334 -4.125 2.944 1.00 95.00 96 VAL A CA 1
ATOM 742 C C . VAL A 1 96 ? -11.531 -4.273 2.020 1.00 95.00 96 VAL A C 1
ATOM 744 O O . VAL A 1 96 ? -11.964 -5.437 1.864 1.00 95.00 96 VAL A O 1
#

Secondary structure (DSSP, 8-state):
----EEEEEEETTEEEEEEEETTEEEEEEE--S-TTS-HHHHHHHHHHHHHHHT-SS--EEEE------S-HHHHHHHHHHHHHHHHHHHHTT-B-

Foldseek 3Di:
DFAWEWEWEFALFWIKIWIDGPPDIDIDIGGDPDPPDDSVVSLVVLLVVLLVVLLDPAGEYHYDDQDDDPDPVRSVSRNSSSVSNVVSNVVSVYHD

Sequence (96 aa):
MSQRVIGVDCSTKALAFAELDGVKVKLWLLVPSKRGLAWQARLHELADHARTFFKRPSCLVYVEEAPMGRSFRASVEVGYVVSAVIVEAMRAGHMV